Protein AF-A0A7C4SLW7-F1 (afdb_monomer_lite)

Radius of gyration: 20.6 Å; chains: 1; bounding box: 45×47×52 Å

Secondary structure (DSSP, 8-state):
--EEEEE---SSHHHHHTHHHH-TT-----EEEEES-SSTT---PPPTT------------TTTTS-SEE-SSEEEEEEEETTTEEEEEEEESS-EET-EEEEE-SSSTT-EEEEE-SEE------

Sequence (126 aa):
MERKKFWTWGTSEDGLFWKDLLSDRGIPYVELQSGRFLTQGIVGLANPLSFESWTEYWYPVRGLNGLTFANKDVAVNVEKDGKEKIKLAISPAVKYENAKLEVLDLKKRNKSIRRNCKSISRRYIS

pLDDT: mean 81.97, std 13.86, range [31.88, 96.12]

Foldseek 3Di:
DKAKDKDALDDDPRRLVCLVVPPPVSDTDMDIDIDDDHDPPDDDDADPPDDDDDDDADFPCVPQVDFPDDDNFKTKDWADDPDPDIDIDIATSAKDAFDKDWDADPVPRPDIDIDTDRIDHDDDDD

Structure (mmCIF, N/CA/C/O backbone):
data_AF-A0A7C4SLW7-F1
#
_entry.id   AF-A0A7C4SLW7-F1
#
loop_
_atom_site.group_PDB
_atom_site.id
_atom_site.type_symbol
_atom_site.label_atom_id
_atom_site.label_alt_id
_atom_site.label_comp_id
_atom_site.label_asym_id
_atom_site.label_entity_id
_atom_site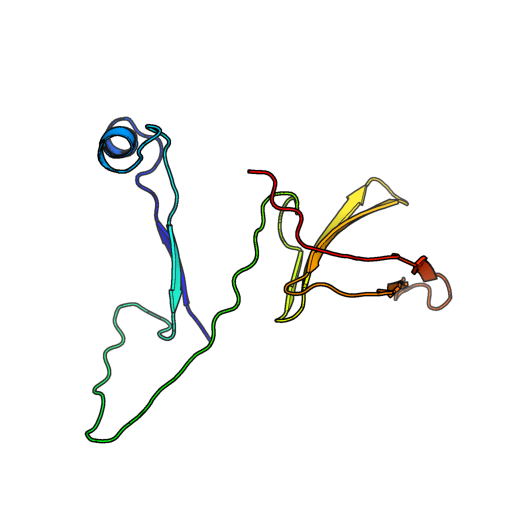.label_seq_id
_at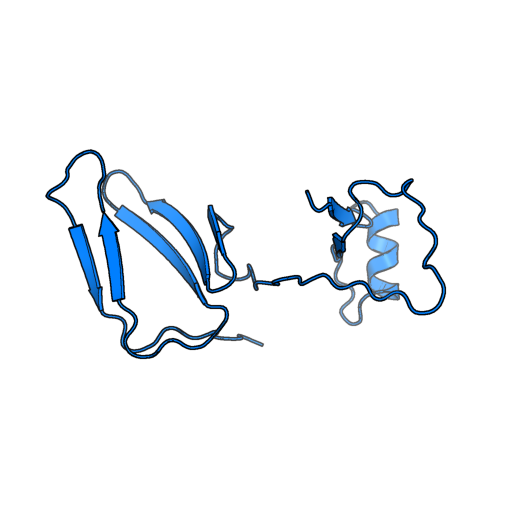om_site.pdbx_PDB_ins_code
_atom_site.Cartn_x
_atom_site.Cartn_y
_atom_site.Cartn_z
_atom_site.occupancy
_atom_site.B_iso_or_equiv
_atom_site.auth_seq_id
_atom_site.auth_comp_id
_atom_site.auth_asym_id
_atom_site.auth_atom_id
_atom_site.pdbx_PDB_model_num
ATOM 1 N N . MET A 1 1 ? 14.966 -7.759 3.621 1.00 49.59 1 MET A N 1
ATOM 2 C CA . MET A 1 1 ? 14.455 -6.395 3.873 1.00 49.59 1 MET A CA 1
ATOM 3 C C . MET A 1 1 ? 14.134 -5.809 2.509 1.00 49.59 1 MET A C 1
ATOM 5 O O . MET A 1 1 ? 15.045 -5.691 1.703 1.00 49.59 1 MET A O 1
ATOM 9 N N . GLU A 1 2 ? 12.857 -5.591 2.208 1.00 65.25 2 GLU A N 1
ATOM 10 C CA . GLU A 1 2 ? 12.374 -5.129 0.895 1.00 65.25 2 GLU A CA 1
ATOM 11 C C . GLU A 1 2 ? 12.369 -3.599 0.833 1.00 65.25 2 GLU A C 1
ATOM 13 O O . GLU A 1 2 ? 12.179 -2.934 1.859 1.00 65.25 2 GLU A O 1
ATOM 18 N N . ARG A 1 3 ? 12.574 -3.025 -0.358 1.00 79.44 3 ARG A N 1
ATOM 19 C CA . ARG A 1 3 ? 12.553 -1.569 -0.532 1.00 79.44 3 ARG A CA 1
ATOM 20 C C . ARG A 1 3 ? 11.149 -1.090 -0.839 1.00 79.44 3 ARG A C 1
ATOM 22 O O . ARG A 1 3 ? 10.438 -1.678 -1.645 1.00 79.44 3 ARG A O 1
ATOM 29 N N . LYS A 1 4 ? 10.810 0.059 -0.263 1.00 85.81 4 LYS A N 1
ATOM 30 C CA . LYS A 1 4 ? 9.625 0.841 -0.608 1.00 85.81 4 LYS A CA 1
ATOM 31 C C . LYS A 1 4 ? 10.080 2.187 -1.152 1.00 85.81 4 LYS A C 1
ATOM 33 O O . LYS A 1 4 ? 10.970 2.817 -0.582 1.00 85.81 4 LYS A O 1
ATOM 38 N N . LYS A 1 5 ? 9.488 2.614 -2.258 1.00 90.00 5 LYS A N 1
ATOM 39 C CA . LYS A 1 5 ? 9.715 3.914 -2.887 1.00 90.00 5 LYS A CA 1
ATOM 40 C C . LYS A 1 5 ? 8.358 4.497 -3.255 1.00 90.00 5 LYS A C 1
ATOM 42 O O . LYS A 1 5 ? 7.444 3.761 -3.609 1.00 90.00 5 LYS A O 1
ATOM 47 N N . PHE A 1 6 ? 8.240 5.813 -3.194 1.00 92.50 6 PHE A N 1
ATOM 48 C CA . PHE A 1 6 ? 7.159 6.505 -3.872 1.00 92.50 6 PHE A CA 1
ATOM 49 C C . PHE A 1 6 ? 7.731 7.573 -4.795 1.00 92.50 6 PHE A C 1
ATOM 51 O O . PHE A 1 6 ? 8.889 7.974 -4.648 1.00 92.50 6 PHE A O 1
ATOM 58 N N . TRP A 1 7 ? 6.933 8.005 -5.758 1.00 93.56 7 TRP A N 1
ATOM 59 C CA . TRP A 1 7 ? 7.289 9.087 -6.658 1.00 93.56 7 TRP A CA 1
ATOM 60 C C . TRP A 1 7 ? 6.048 9.888 -7.042 1.00 93.56 7 TRP A C 1
ATOM 62 O O . TRP A 1 7 ? 4.957 9.340 -7.177 1.00 93.56 7 TRP A O 1
ATOM 72 N N . THR A 1 8 ? 6.214 11.196 -7.189 1.00 94.69 8 THR A N 1
ATOM 73 C CA . THR A 1 8 ? 5.190 12.113 -7.687 1.00 94.69 8 THR A CA 1
ATOM 74 C C . THR A 1 8 ? 5.884 13.263 -8.404 1.00 94.69 8 THR A C 1
ATOM 76 O O . THR A 1 8 ? 7.003 13.630 -8.038 1.00 94.69 8 THR A O 1
ATOM 79 N N . TRP A 1 9 ? 5.204 13.854 -9.382 1.00 94.25 9 TRP A N 1
ATOM 80 C CA . TRP A 1 9 ? 5.622 15.107 -10.008 1.00 94.25 9 TRP A CA 1
ATOM 81 C C . TRP A 1 9 ? 5.506 16.320 -9.070 1.00 94.25 9 TRP A C 1
ATOM 83 O O . TRP A 1 9 ? 6.049 17.379 -9.365 1.00 94.25 9 TRP A O 1
ATOM 93 N N . GLY A 1 10 ? 4.834 16.171 -7.922 1.00 92.69 10 GLY A N 1
ATOM 94 C CA . GLY A 1 10 ? 4.608 17.255 -6.970 1.00 92.69 10 GLY A CA 1
ATOM 95 C C . GLY A 1 10 ? 3.407 18.126 -7.340 1.00 92.69 10 GLY A C 1
ATOM 96 O O . GLY A 1 10 ? 2.596 17.774 -8.193 1.00 92.69 10 GLY A O 1
ATOM 97 N N . THR A 1 11 ? 3.265 19.253 -6.644 1.00 94.44 11 THR A N 1
ATOM 98 C CA . THR A 1 11 ? 2.114 20.167 -6.774 1.00 94.44 11 THR A CA 1
ATOM 99 C C . THR A 1 11 ? 2.498 21.553 -7.297 1.00 94.44 11 THR A C 1
ATOM 101 O O . THR A 1 11 ? 1.703 22.482 -7.180 1.00 94.44 11 THR A O 1
ATOM 104 N N . SER A 1 12 ? 3.717 21.723 -7.816 1.00 94.50 12 SER A N 1
ATOM 105 C CA . SER A 1 12 ? 4.117 22.941 -8.530 1.00 94.50 12 SER A CA 1
ATOM 106 C C . SER A 1 12 ? 3.459 22.999 -9.908 1.00 94.50 12 SER A C 1
ATOM 108 O O . SER A 1 12 ? 2.931 21.998 -10.385 1.00 94.50 12 SER A O 1
ATOM 110 N N . GLU A 1 13 ? 3.524 24.153 -10.569 1.00 92.62 13 GLU A N 1
ATOM 111 C CA . GLU A 1 13 ? 3.029 24.315 -11.941 1.00 92.62 13 GLU A CA 1
ATOM 112 C C . GLU A 1 13 ? 3.673 23.301 -12.903 1.00 92.62 13 GLU A C 1
ATOM 114 O O . GLU A 1 13 ? 2.959 22.532 -13.545 1.00 92.62 13 GLU A O 1
ATOM 119 N N . ASP A 1 14 ? 5.006 23.185 -12.882 1.00 92.12 14 ASP A N 1
ATOM 120 C CA . ASP A 1 14 ? 5.750 22.188 -13.669 1.00 92.12 14 ASP A CA 1
ATOM 121 C C . ASP A 1 14 ? 5.356 20.742 -13.337 1.00 92.12 14 ASP A C 1
ATOM 123 O O . ASP A 1 14 ? 5.330 19.875 -14.208 1.00 92.12 14 ASP A O 1
ATOM 127 N N . GLY A 1 15 ? 5.049 20.458 -12.069 1.00 91.38 15 GLY A N 1
ATOM 128 C CA . GLY A 1 15 ? 4.602 19.134 -11.646 1.00 91.38 15 GLY A CA 1
ATOM 129 C C . GLY A 1 15 ? 3.188 18.818 -12.132 1.00 91.38 15 GLY A C 1
ATOM 130 O O . GLY A 1 15 ? 2.906 17.712 -12.597 1.00 91.38 15 GLY A O 1
ATOM 131 N N . LEU A 1 16 ? 2.295 19.807 -12.063 1.00 94.44 16 LEU A N 1
ATOM 132 C CA . LEU A 1 16 ? 0.905 19.689 -12.488 1.00 94.44 16 LEU A CA 1
ATOM 133 C C . LEU A 1 16 ? 0.758 19.651 -14.008 1.00 94.44 16 LEU A C 1
ATOM 135 O O . LEU A 1 16 ? -0.201 19.041 -14.470 1.00 94.44 16 LEU A O 1
ATOM 139 N N . PHE A 1 17 ? 1.703 20.202 -14.772 1.00 94.19 17 PHE A N 1
ATOM 140 C CA . PHE A 1 17 ? 1.744 20.092 -16.234 1.00 94.19 17 PHE A CA 1
ATOM 141 C C . PHE A 1 17 ? 1.582 18.639 -16.716 1.00 94.19 17 PHE A C 1
ATOM 143 O O . PHE A 1 17 ? 0.843 18.354 -17.657 1.00 94.19 17 PHE A O 1
ATOM 150 N N . TRP A 1 18 ? 2.205 17.686 -16.017 1.00 93.25 18 TRP A N 1
ATOM 151 C CA . TRP A 1 18 ? 2.186 16.272 -16.393 1.00 93.25 18 TRP A CA 1
ATOM 152 C C . TRP A 1 18 ? 0.839 15.578 -16.195 1.00 93.25 18 TRP A C 1
ATOM 154 O O . TRP A 1 18 ? 0.593 14.544 -16.818 1.00 93.25 18 TRP A O 1
ATOM 164 N N . LYS A 1 19 ? -0.048 16.108 -15.344 1.00 92.31 19 LYS A N 1
ATOM 165 C CA . LYS A 1 19 ? -1.314 15.433 -15.020 1.00 92.31 19 LYS A CA 1
ATOM 166 C C . LYS A 1 19 ? -2.219 15.308 -16.246 1.00 92.31 19 LYS A C 1
ATOM 168 O O . LYS A 1 19 ? -2.906 14.307 -16.375 1.00 92.31 19 LYS A O 1
ATOM 173 N N . ASP A 1 20 ? -2.199 16.290 -17.144 1.00 91.75 20 ASP A N 1
ATOM 174 C CA . ASP A 1 20 ? -3.076 16.310 -18.318 1.00 91.75 20 ASP A CA 1
ATOM 175 C C . ASP A 1 20 ? -2.548 15.404 -19.438 1.00 91.75 20 ASP A C 1
ATOM 177 O O . ASP A 1 20 ? -3.313 14.949 -20.281 1.00 91.75 20 ASP A O 1
ATOM 181 N N . LEU A 1 21 ? -1.249 15.088 -19.409 1.00 93.44 21 LEU A N 1
ATOM 182 C CA . LEU A 1 21 ? -0.611 14.154 -20.337 1.00 93.44 21 LEU A CA 1
ATOM 183 C C . LEU A 1 21 ? -0.669 12.698 -19.853 1.00 93.44 21 LEU A C 1
ATOM 185 O O . LEU A 1 21 ? -0.673 11.786 -20.674 1.00 93.44 21 LEU A O 1
ATOM 189 N N . LEU A 1 22 ? -0.669 12.470 -18.535 1.00 93.44 22 LEU A N 1
ATOM 190 C CA . LEU A 1 22 ? -0.490 11.140 -17.932 1.00 93.44 22 LEU A CA 1
ATOM 191 C C . LEU A 1 22 ? -1.731 10.604 -17.196 1.00 93.44 22 LEU A C 1
ATOM 193 O O . LEU A 1 22 ? -1.682 9.511 -16.634 1.00 93.44 22 LEU A O 1
ATOM 197 N N . SER A 1 23 ? -2.830 11.359 -17.154 1.00 91.00 23 SER A N 1
ATOM 198 C CA . SER A 1 23 ? -4.065 10.974 -16.463 1.00 91.00 23 SER A CA 1
ATOM 199 C C . SER A 1 23 ? -5.275 11.308 -17.323 1.00 91.00 23 SER A C 1
ATOM 201 O O . SER A 1 23 ? -5.529 12.477 -17.599 1.00 91.00 23 SER A O 1
ATOM 203 N N . ASP A 1 24 ? -6.096 10.307 -17.646 1.00 92.56 24 ASP A N 1
ATOM 204 C CA . ASP A 1 24 ? -7.331 10.489 -18.432 1.00 92.56 24 ASP A CA 1
ATOM 205 C C . ASP A 1 24 ? -8.304 11.502 -17.808 1.00 92.56 24 ASP A C 1
ATOM 207 O O . ASP A 1 24 ? -9.157 12.075 -18.481 1.00 92.56 24 ASP A O 1
ATOM 211 N N . ARG A 1 25 ? -8.207 11.705 -16.489 1.00 92.88 25 ARG A N 1
ATOM 212 C CA . ARG A 1 25 ? -9.056 12.636 -15.736 1.00 92.88 25 ARG A CA 1
ATOM 213 C C . ARG A 1 25 ? -8.376 13.973 -15.439 1.00 92.88 25 ARG A C 1
ATOM 215 O O . ARG A 1 25 ? -8.973 14.794 -14.748 1.00 92.88 25 ARG A O 1
ATOM 222 N N . GLY A 1 26 ? -7.134 14.178 -15.884 1.00 92.25 26 GLY A N 1
ATOM 223 C CA . GLY A 1 26 ? -6.349 15.374 -15.566 1.00 92.25 26 GLY A CA 1
ATOM 224 C C . GLY A 1 26 ? -6.102 15.547 -14.062 1.00 92.25 26 GLY A C 1
ATOM 225 O O . GLY A 1 26 ? -6.035 16.674 -13.564 1.00 92.25 26 GLY A O 1
ATOM 226 N N . ILE A 1 27 ? -6.024 14.436 -13.317 1.00 91.31 27 ILE A N 1
ATOM 227 C CA . ILE A 1 27 ? -5.822 14.423 -11.859 1.00 91.31 27 ILE A CA 1
ATOM 228 C C . ILE A 1 27 ? -4.383 13.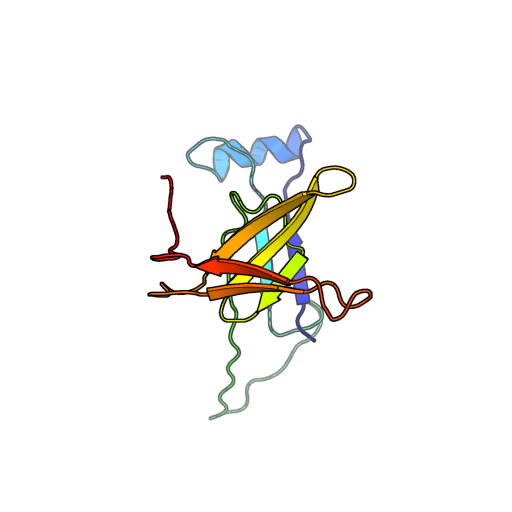979 -11.557 1.00 91.31 27 ILE A C 1
ATOM 230 O O . ILE A 1 27 ? -3.964 12.950 -12.098 1.00 91.31 27 ILE A O 1
ATOM 234 N N . PRO A 1 28 ? -3.642 14.689 -10.680 1.00 92.12 28 PRO A N 1
ATO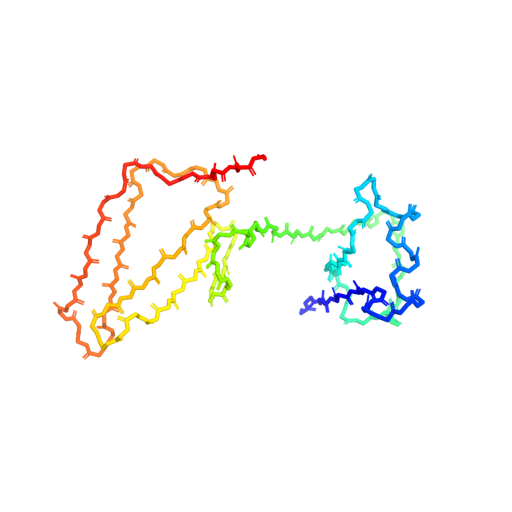M 235 C CA . PRO A 1 28 ? -2.311 14.276 -10.245 1.00 92.12 28 PRO A CA 1
ATOM 236 C C . PRO A 1 28 ? -2.329 12.912 -9.556 1.00 92.12 28 PRO A C 1
ATOM 238 O O . PRO A 1 28 ? -3.316 12.525 -8.927 1.00 92.12 28 PRO A O 1
ATOM 241 N N . TYR A 1 29 ? -1.209 12.200 -9.620 1.00 91.69 29 TYR A N 1
ATOM 242 C CA . TYR A 1 29 ? -1.081 10.883 -9.013 1.00 91.69 29 TYR A CA 1
ATOM 243 C C . TYR A 1 29 ? 0.261 10.708 -8.293 1.00 91.69 29 TYR A C 1
ATOM 245 O O . TYR A 1 29 ? 1.180 11.528 -8.389 1.00 91.69 29 TYR A O 1
ATOM 253 N N . VAL A 1 30 ? 0.338 9.628 -7.520 1.00 92.12 30 VAL A N 1
ATOM 254 C CA . VAL A 1 30 ? 1.558 9.151 -6.874 1.00 92.12 30 VAL A CA 1
ATOM 255 C C . VAL A 1 30 ? 1.763 7.698 -7.271 1.00 92.12 30 VAL A C 1
ATOM 257 O O . VAL A 1 30 ? 0.818 6.909 -7.298 1.00 92.12 30 VAL A O 1
ATOM 260 N N . GLU A 1 31 ? 3.003 7.341 -7.560 1.00 92.31 31 GLU A N 1
ATOM 261 C CA . GLU A 1 31 ? 3.413 5.966 -7.796 1.00 92.31 31 GLU A CA 1
ATOM 262 C C . GLU A 1 31 ? 3.963 5.390 -6.504 1.00 92.31 31 GLU A C 1
ATOM 264 O O . GLU A 1 31 ? 4.886 5.950 -5.913 1.00 92.31 31 GLU A O 1
ATOM 269 N N . LEU A 1 32 ? 3.414 4.260 -6.068 1.00 90.31 32 LEU A N 1
ATOM 270 C CA . LEU A 1 32 ? 3.968 3.466 -4.979 1.00 90.31 32 LEU A CA 1
ATOM 271 C C . LEU A 1 32 ? 4.669 2.256 -5.588 1.00 90.31 32 LEU A C 1
ATOM 273 O O . LEU A 1 32 ? 4.074 1.512 -6.360 1.00 90.31 32 LEU A O 1
ATOM 277 N N . GLN A 1 33 ? 5.935 2.068 -5.241 1.00 90.56 33 GLN A N 1
ATOM 278 C CA . GLN A 1 33 ? 6.793 1.023 -5.780 1.00 90.56 33 GLN A CA 1
ATOM 279 C C . GLN A 1 33 ? 7.367 0.194 -4.632 1.00 90.56 33 GLN A C 1
ATOM 281 O O . GLN A 1 33 ? 7.858 0.724 -3.630 1.00 90.56 33 GLN A O 1
ATOM 286 N N . SER A 1 34 ? 7.324 -1.119 -4.807 1.00 89.56 34 SER A N 1
ATOM 287 C CA . SER A 1 34 ? 7.982 -2.105 -3.960 1.00 89.56 34 SER A CA 1
ATOM 288 C C . SER A 1 34 ? 8.886 -2.963 -4.837 1.00 89.56 34 SER A C 1
ATOM 290 O O . SER A 1 34 ? 8.740 -2.990 -6.061 1.00 89.56 34 SER A O 1
ATOM 292 N N . GLY A 1 35 ? 9.881 -3.598 -4.231 1.00 88.44 35 GLY A N 1
ATOM 293 C CA 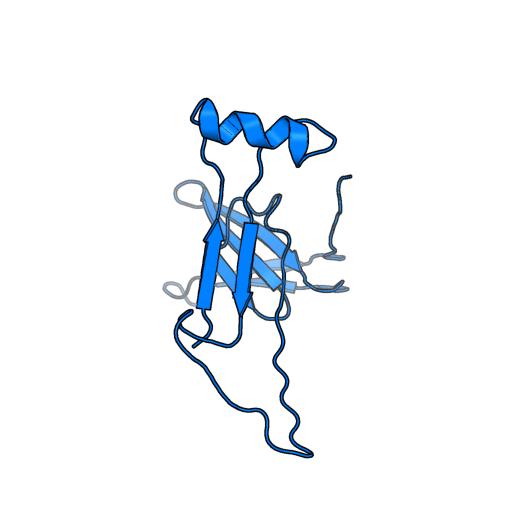. GLY A 1 35 ? 10.705 -4.534 -4.965 1.00 88.44 35 GLY A CA 1
ATOM 294 C C . GLY A 1 35 ? 11.713 -5.272 -4.110 1.00 88.44 35 GLY A C 1
ATOM 295 O O . GLY A 1 35 ? 12.012 -4.920 -2.965 1.00 88.44 35 GLY A O 1
ATOM 296 N N . ARG A 1 36 ? 12.274 -6.296 -4.748 1.00 85.31 36 ARG A N 1
ATOM 297 C CA . ARG A 1 36 ? 13.264 -7.207 -4.184 1.00 85.31 36 ARG A CA 1
ATOM 298 C C . ARG A 1 36 ? 14.499 -6.491 -3.628 1.00 85.31 36 ARG A C 1
ATOM 300 O O . ARG A 1 36 ? 14.976 -6.837 -2.549 1.00 85.31 36 ARG A O 1
ATOM 307 N N . PHE A 1 37 ? 15.056 -5.539 -4.376 1.00 85.12 37 PHE A N 1
ATOM 308 C CA . PHE A 1 37 ? 16.343 -4.929 -4.040 1.00 85.12 37 PHE A CA 1
ATOM 309 C C . PHE A 1 37 ? 16.199 -3.769 -3.064 1.00 85.12 37 PHE A C 1
ATOM 311 O O . PHE A 1 37 ? 15.384 -2.872 -3.272 1.00 85.12 37 PHE A O 1
ATOM 318 N N . LEU A 1 38 ? 17.059 -3.748 -2.040 1.00 81.62 38 LEU A N 1
ATOM 319 C CA . LEU A 1 38 ? 17.076 -2.710 -1.007 1.00 81.62 38 LEU A CA 1
ATOM 320 C C . LEU A 1 38 ? 17.376 -1.308 -1.566 1.00 81.62 38 LEU A C 1
ATOM 322 O O . LEU A 1 38 ? 16.852 -0.314 -1.065 1.00 81.62 38 LEU A O 1
ATOM 326 N N . THR A 1 39 ? 18.206 -1.212 -2.607 1.00 81.19 39 THR A N 1
ATOM 327 C CA . THR A 1 39 ? 18.592 0.053 -3.249 1.00 81.19 39 THR A CA 1
ATOM 328 C C . THR A 1 39 ? 18.596 -0.095 -4.773 1.00 81.19 39 THR A C 1
ATOM 330 O O . THR A 1 39 ? 18.565 -1.206 -5.296 1.00 81.19 39 THR A O 1
ATOM 333 N N . GLN A 1 40 ? 18.624 1.029 -5.498 1.00 80.19 40 GLN A N 1
ATOM 334 C CA . GLN A 1 40 ? 18.627 1.034 -6.975 1.00 80.19 40 GLN A CA 1
ATOM 335 C C . GLN A 1 40 ? 19.986 0.694 -7.583 1.00 80.19 40 GLN A C 1
ATOM 337 O O . GLN A 1 40 ? 20.057 0.453 -8.779 1.00 80.19 40 GLN A O 1
ATOM 342 N N . GLY A 1 41 ? 21.051 0.709 -6.779 1.00 84.88 41 GLY A N 1
ATOM 343 C CA . GLY A 1 41 ? 22.405 0.416 -7.246 1.00 84.88 41 GLY A CA 1
ATOM 344 C C . GLY A 1 41 ? 22.766 -1.067 -7.192 1.00 84.88 41 GLY A C 1
ATOM 345 O O . GLY A 1 41 ? 23.865 -1.429 -7.594 1.00 84.88 41 GLY A O 1
ATOM 346 N N . ILE A 1 42 ? 21.882 -1.925 -6.670 1.00 84.75 42 ILE A N 1
ATOM 347 C CA . ILE A 1 42 ? 22.145 -3.363 -6.614 1.00 84.75 42 ILE A CA 1
ATOM 348 C C . ILE A 1 42 ? 21.887 -3.953 -7.996 1.00 84.75 42 ILE A C 1
ATOM 350 O O . ILE A 1 42 ? 20.764 -3.928 -8.495 1.00 84.75 42 ILE A O 1
ATOM 354 N N . VAL A 1 43 ? 22.939 -4.519 -8.578 1.00 82.94 43 VAL A N 1
ATOM 355 C CA . VAL A 1 43 ? 22.893 -5.273 -9.829 1.00 82.94 43 VAL A CA 1
ATOM 356 C C . VAL A 1 43 ? 23.276 -6.716 -9.518 1.00 82.94 43 VAL A C 1
ATOM 358 O O . VAL A 1 43 ? 24.209 -6.965 -8.757 1.00 82.94 43 VAL A O 1
ATOM 361 N N . GLY A 1 44 ? 22.545 -7.667 -10.091 1.00 81.00 44 GLY A N 1
ATOM 362 C CA . GLY A 1 44 ? 22.837 -9.094 -10.000 1.00 81.00 44 GLY A CA 1
ATOM 363 C C . GLY A 1 44 ? 22.680 -9.753 -11.364 1.00 81.00 44 GLY A C 1
ATOM 364 O O . GLY A 1 44 ? 21.858 -9.319 -12.170 1.00 81.00 44 GLY A O 1
ATOM 365 N N . LEU A 1 45 ? 23.475 -10.788 -11.624 1.00 86.06 45 LEU A N 1
ATOM 366 C CA . LEU A 1 45 ? 23.349 -11.612 -12.823 1.00 86.06 45 LEU A CA 1
ATOM 367 C C . LEU A 1 45 ? 22.419 -12.793 -12.530 1.00 86.06 45 LEU A C 1
ATOM 369 O O . LEU A 1 45 ? 22.556 -13.449 -11.497 1.00 86.06 45 LEU A O 1
ATOM 373 N N . ALA A 1 46 ? 21.495 -13.078 -13.444 1.00 89.12 46 ALA A N 1
ATOM 374 C CA . ALA A 1 46 ? 20.736 -14.323 -13.427 1.00 89.12 46 ALA A CA 1
ATOM 375 C C . ALA A 1 46 ? 21.565 -15.408 -14.127 1.00 89.12 46 ALA A C 1
ATOM 377 O O . ALA A 1 46 ? 21.889 -15.282 -15.308 1.00 89.12 46 ALA A O 1
ATOM 378 N N . ASN A 1 47 ? 21.931 -16.464 -13.401 1.00 94.00 47 ASN A N 1
ATOM 379 C CA . ASN A 1 47 ? 22.683 -17.576 -13.980 1.00 94.00 47 ASN A CA 1
ATOM 380 C C . ASN A 1 47 ? 21.799 -18.393 -14.943 1.00 94.00 47 ASN A C 1
ATOM 382 O O . ASN A 1 47 ? 20.576 -18.446 -14.752 1.00 94.00 47 ASN A O 1
ATOM 386 N N . PRO A 1 48 ? 22.385 -19.082 -15.940 1.00 96.12 48 PRO A N 1
ATOM 387 C CA . PRO A 1 48 ? 21.645 -20.029 -16.765 1.00 96.12 48 PRO A CA 1
ATOM 388 C C . PRO A 1 48 ? 20.894 -21.045 -15.900 1.00 96.12 48 PRO A C 1
ATOM 390 O O . PRO A 1 48 ? 21.441 -21.552 -14.923 1.00 96.12 48 PRO A O 1
ATOM 393 N N . LEU A 1 49 ? 19.641 -21.331 -16.264 1.00 95.38 49 LEU A N 1
ATOM 394 C CA . LEU A 1 49 ? 18.756 -22.258 -15.544 1.00 95.38 49 LEU A CA 1
ATOM 395 C C . LEU A 1 49 ? 18.487 -21.883 -14.070 1.00 95.38 49 LEU A C 1
ATOM 397 O O . LEU A 1 49 ? 18.070 -22.735 -13.288 1.00 95.38 49 LEU A O 1
ATOM 401 N N . SER A 1 50 ? 18.695 -20.620 -13.681 1.00 94.06 50 SER A N 1
ATOM 402 C CA . SER A 1 50 ? 18.288 -20.125 -12.362 1.00 94.06 50 SER A CA 1
ATOM 403 C C . SER A 1 50 ? 16.858 -19.583 -12.369 1.00 94.06 50 SER A C 1
ATOM 405 O O . SER A 1 50 ? 16.378 -19.054 -13.372 1.00 94.06 50 SER A O 1
ATOM 407 N N . PHE A 1 51 ? 16.180 -19.715 -11.229 1.00 91.56 51 PHE A N 1
ATOM 408 C CA . PHE A 1 51 ? 14.852 -19.162 -10.994 1.00 91.56 51 PHE A CA 1
ATOM 409 C C . PHE A 1 51 ? 14.839 -18.391 -9.681 1.00 91.56 51 PHE A C 1
ATOM 411 O O . PHE A 1 51 ? 15.421 -18.819 -8.683 1.00 91.56 51 PHE A O 1
ATOM 418 N N . GLU A 1 52 ? 14.131 -17.270 -9.682 1.00 88.44 52 GLU A N 1
ATOM 419 C CA . GLU A 1 52 ? 13.929 -16.452 -8.504 1.00 88.44 52 GLU A CA 1
ATOM 420 C C . GLU A 1 52 ? 12.503 -15.913 -8.467 1.00 88.44 52 GLU A C 1
ATOM 422 O O . GLU A 1 52 ? 11.962 -15.469 -9.477 1.00 88.44 52 GLU A O 1
ATOM 427 N N . SER A 1 53 ? 11.907 -15.925 -7.277 1.00 90.75 53 SER A N 1
ATOM 428 C CA . SER A 1 53 ? 10.554 -15.434 -7.044 1.00 90.75 53 SER A CA 1
ATOM 429 C C . SER A 1 53 ? 10.474 -14.637 -5.754 1.00 90.75 53 SER A C 1
ATOM 431 O O . SER A 1 53 ? 11.112 -14.979 -4.758 1.00 90.75 53 SER A O 1
ATOM 433 N N . TRP A 1 54 ? 9.620 -13.623 -5.751 1.00 89.38 54 TRP A N 1
ATOM 434 C CA . TRP A 1 54 ? 9.165 -12.930 -4.552 1.00 89.38 54 TRP A CA 1
ATOM 435 C C . TRP A 1 54 ? 7.651 -12.732 -4.640 1.00 89.38 54 TRP A C 1
ATOM 437 O O . TRP A 1 54 ? 7.041 -12.932 -5.692 1.00 89.38 54 TRP A O 1
ATOM 447 N N . THR A 1 55 ? 7.026 -12.382 -3.523 1.00 88.12 55 THR A N 1
ATOM 448 C CA . THR A 1 55 ? 5.576 -12.200 -3.448 1.00 88.12 55 THR A CA 1
ATOM 449 C C . THR A 1 55 ? 5.272 -10.892 -2.751 1.00 88.12 55 THR A C 1
ATOM 451 O O . THR A 1 55 ? 5.777 -10.637 -1.662 1.00 88.12 55 THR A O 1
ATOM 454 N N . GLU A 1 56 ? 4.408 -10.090 -3.361 1.00 87.50 56 GLU A N 1
ATOM 455 C CA . GLU A 1 56 ? 3.950 -8.826 -2.800 1.00 87.50 56 GLU A CA 1
ATOM 456 C C . GLU A 1 56 ? 2.457 -8.889 -2.500 1.00 87.50 56 GLU A C 1
ATOM 458 O O . GLU A 1 56 ? 1.667 -9.423 -3.281 1.00 87.50 56 GLU A O 1
ATOM 463 N N . TYR A 1 57 ? 2.065 -8.304 -1.371 1.00 84.94 57 TYR A N 1
ATOM 464 C CA . TYR A 1 57 ? 0.671 -8.229 -0.955 1.00 84.94 57 TYR A CA 1
ATOM 465 C C . TYR A 1 57 ? 0.209 -6.772 -0.956 1.00 84.94 57 TYR A C 1
ATOM 467 O O . TYR A 1 57 ? 0.654 -5.969 -0.134 1.00 84.94 57 TYR A O 1
ATOM 475 N N . TRP A 1 58 ? -0.710 -6.442 -1.865 1.00 84.81 58 TRP A N 1
ATOM 476 C CA . TRP A 1 58 ? -1.234 -5.089 -2.044 1.00 84.81 58 TRP A CA 1
ATOM 477 C C . TRP A 1 58 ? -2.641 -4.937 -1.446 1.00 84.81 58 TRP A C 1
ATOM 479 O O . TRP A 1 58 ? -3.583 -5.659 -1.796 1.00 84.81 58 TRP A O 1
ATOM 489 N N . TYR A 1 59 ? -2.793 -3.952 -0.556 1.00 82.88 59 TYR A N 1
ATOM 490 C CA . TYR A 1 59 ? -4.043 -3.652 0.147 1.00 82.88 59 TYR A CA 1
ATOM 491 C C . TYR A 1 59 ? -4.604 -2.297 -0.283 1.00 82.88 59 TYR A C 1
ATOM 493 O O . TYR A 1 59 ? -3.861 -1.313 -0.286 1.00 82.88 59 TYR A O 1
ATOM 501 N N . PRO A 1 60 ? -5.911 -2.188 -0.587 1.00 77.12 60 PRO A N 1
ATOM 502 C CA . PRO A 1 60 ? -6.543 -0.895 -0.746 1.00 77.12 60 PRO A CA 1
ATOM 503 C C . PRO A 1 60 ? -6.538 -0.196 0.612 1.00 77.12 60 PRO A C 1
ATOM 505 O O . PRO A 1 60 ? -7.120 -0.675 1.581 1.00 77.12 60 PRO A O 1
ATOM 508 N N . VAL A 1 61 ? -5.884 0.958 0.677 1.00 75.94 61 VAL A N 1
ATOM 509 C CA . VAL A 1 61 ? -5.887 1.801 1.883 1.00 75.94 61 VAL A CA 1
ATOM 510 C C . VAL A 1 61 ? -7.087 2.747 1.931 1.00 75.94 61 VAL A C 1
ATOM 512 O O . VAL A 1 61 ? -7.366 3.363 2.961 1.00 75.94 61 VAL A O 1
ATOM 515 N N . ARG A 1 62 ? -7.833 2.866 0.824 1.00 80.44 62 ARG A N 1
ATOM 516 C CA . ARG A 1 62 ? -9.015 3.727 0.742 1.00 80.44 62 ARG A CA 1
ATOM 517 C C . ARG A 1 62 ? -10.070 3.259 1.746 1.00 80.44 62 ARG A C 1
ATOM 519 O O . ARG A 1 62 ? -10.475 2.104 1.735 1.00 80.44 62 ARG A O 1
ATOM 526 N N . GLY A 1 63 ? -10.514 4.173 2.606 1.00 80.25 63 GLY A N 1
ATOM 527 C CA . GLY A 1 63 ? -11.494 3.884 3.656 1.00 80.25 63 GLY A CA 1
ATOM 528 C C . GLY A 1 63 ? -10.914 3.282 4.942 1.00 80.25 63 GLY A C 1
ATOM 529 O O . GLY A 1 63 ? -11.647 3.193 5.922 1.00 80.25 63 GLY A O 1
ATOM 530 N N . LEU A 1 64 ? -9.618 2.934 4.983 1.00 84.69 64 LEU A N 1
ATOM 531 C CA . LEU A 1 64 ? -8.953 2.514 6.224 1.00 84.69 64 LEU A CA 1
ATOM 532 C C . LEU A 1 64 ? -8.521 3.687 7.109 1.00 84.69 64 LEU A C 1
ATOM 534 O O . LEU A 1 64 ? -8.254 3.475 8.281 1.00 84.69 64 LEU A O 1
ATOM 538 N N . ASN A 1 65 ? -8.466 4.910 6.571 1.00 86.81 65 ASN A N 1
ATOM 539 C CA . ASN A 1 65 ? -7.940 6.089 7.272 1.00 86.81 65 ASN A CA 1
ATOM 540 C C . ASN A 1 65 ? -6.466 5.944 7.712 1.00 86.81 65 ASN A C 1
ATOM 542 O O . ASN A 1 65 ? -6.037 6.493 8.715 1.00 86.81 65 ASN A O 1
ATOM 546 N N . GLY A 1 66 ? -5.674 5.191 6.947 1.00 85.44 66 GLY A N 1
ATOM 547 C CA . GLY A 1 66 ? -4.282 4.876 7.265 1.00 85.44 66 GLY A CA 1
ATOM 548 C C . GLY A 1 66 ? -4.090 3.388 7.534 1.00 85.44 66 GLY A C 1
ATOM 549 O O . GLY A 1 66 ? -4.963 2.577 7.238 1.00 85.44 66 GLY A O 1
ATOM 550 N N . LEU A 1 67 ? -2.932 3.020 8.079 1.00 87.81 67 LEU A N 1
ATOM 551 C CA . LEU A 1 67 ? -2.583 1.626 8.337 1.00 87.81 67 LEU A CA 1
ATOM 552 C C . LEU A 1 67 ? -1.799 1.517 9.643 1.00 87.81 67 LEU A C 1
ATOM 554 O O . LEU A 1 67 ? -0.712 2.074 9.756 1.00 87.81 67 LEU A O 1
ATOM 558 N N . THR A 1 68 ? -2.337 0.786 10.619 1.00 90.88 68 THR A N 1
ATOM 559 C CA . THR A 1 68 ? -1.619 0.487 11.868 1.00 90.88 68 THR A CA 1
ATOM 560 C C . THR A 1 68 ? -0.937 -0.870 11.813 1.00 90.88 68 THR A C 1
ATOM 562 O O . THR A 1 68 ? 0.115 -1.055 12.415 1.00 90.88 68 THR A O 1
ATOM 565 N N . PHE A 1 69 ? -1.533 -1.830 11.102 1.00 89.88 69 PHE A N 1
ATOM 566 C CA . PHE A 1 69 ? -0.976 -3.166 10.934 1.00 89.88 69 PHE A CA 1
ATOM 567 C C . PHE A 1 69 ? -1.489 -3.806 9.642 1.00 89.88 69 PHE A C 1
ATOM 569 O O . PHE A 1 69 ? -2.643 -3.615 9.263 1.00 89.88 69 PHE A O 1
ATOM 576 N N . ALA A 1 70 ? -0.645 -4.599 8.987 1.00 88.88 70 ALA A N 1
ATOM 577 C CA . ALA A 1 70 ? -1.052 -5.472 7.896 1.00 88.88 70 ALA A CA 1
ATOM 578 C C . ALA A 1 70 ? -0.244 -6.767 7.918 1.00 88.88 70 ALA A C 1
ATOM 580 O O . ALA A 1 70 ? 0.949 -6.765 8.222 1.00 88.88 70 ALA A O 1
ATOM 581 N N . ASN A 1 71 ? -0.893 -7.857 7.538 1.00 88.81 71 ASN A N 1
ATOM 582 C CA . ASN A 1 71 ? -0.261 -9.119 7.173 1.00 88.81 71 ASN A CA 1
ATOM 583 C C . ASN A 1 71 ? -0.874 -9.612 5.855 1.00 88.81 71 ASN A C 1
ATOM 585 O O . ASN A 1 71 ? -1.695 -8.905 5.289 1.00 88.81 71 ASN A O 1
ATOM 589 N N . LYS A 1 72 ? -0.512 -10.817 5.390 1.00 88.25 72 LYS A N 1
ATOM 590 C CA . LYS A 1 72 ? -1.017 -11.431 4.142 1.00 88.25 72 LYS A CA 1
ATOM 591 C C . LYS A 1 72 ? -2.549 -11.613 4.066 1.00 88.25 72 LYS A C 1
ATOM 593 O O . LYS A 1 72 ? -3.086 -11.857 2.992 1.00 88.25 72 LYS A O 1
ATOM 598 N N . ASP A 1 73 ? -3.229 -11.549 5.206 1.00 87.62 73 ASP A N 1
ATOM 599 C CA . ASP A 1 73 ? -4.636 -11.911 5.361 1.00 87.62 73 ASP A CA 1
ATOM 600 C C . ASP A 1 73 ? -5.522 -10.664 5.544 1.00 87.62 73 ASP A C 1
ATOM 602 O O . ASP A 1 73 ? -6.666 -10.623 5.082 1.00 87.62 73 ASP A O 1
ATOM 606 N N . VAL A 1 74 ? -5.009 -9.619 6.205 1.00 87.44 74 VAL A N 1
ATOM 607 C CA . VAL A 1 74 ? -5.783 -8.428 6.568 1.00 87.44 74 VAL A CA 1
ATOM 608 C C . VAL A 1 74 ? -4.912 -7.182 6.748 1.00 87.44 74 VAL A C 1
ATOM 610 O O . VAL A 1 74 ? -3.822 -7.232 7.316 1.00 87.44 74 VAL A O 1
ATOM 613 N N . ALA A 1 75 ? -5.449 -6.038 6.324 1.00 90.62 75 ALA A N 1
ATOM 614 C CA . ALA A 1 75 ? -4.970 -4.707 6.677 1.00 90.62 75 ALA A CA 1
ATOM 615 C C . ALA A 1 75 ? -5.938 -4.056 7.673 1.00 90.62 75 ALA A C 1
ATOM 617 O O . ALA A 1 75 ? -7.156 -4.090 7.474 1.00 90.62 75 ALA A O 1
ATOM 618 N N . VAL A 1 76 ? -5.407 -3.462 8.740 1.00 90.50 76 VAL A N 1
ATOM 619 C CA . VAL A 1 76 ? -6.198 -2.809 9.786 1.00 90.50 76 VAL A CA 1
ATOM 620 C C . VAL A 1 76 ? -5.653 -1.432 10.137 1.00 90.50 76 VAL A C 1
ATOM 622 O O . VAL A 1 76 ? -4.444 -1.182 10.128 1.00 90.50 76 VAL A O 1
ATOM 625 N N . ASN A 1 77 ? -6.573 -0.553 10.505 1.00 91.88 77 ASN A N 1
ATOM 626 C CA . ASN A 1 77 ? -6.292 0.703 11.176 1.00 91.88 77 ASN A CA 1
ATOM 627 C C . ASN A 1 77 ? -7.058 0.721 12.501 1.00 91.88 77 ASN A C 1
ATOM 629 O O . ASN A 1 77 ? -8.258 0.431 12.540 1.00 91.88 77 ASN A O 1
ATOM 633 N N . VAL A 1 78 ? -6.337 1.026 13.577 1.00 89.94 78 VAL A N 1
ATOM 634 C CA . VAL A 1 78 ? -6.876 1.195 14.923 1.00 89.94 78 VAL A CA 1
ATOM 635 C C . VAL A 1 78 ? -6.597 2.617 15.378 1.00 89.94 78 VAL A C 1
ATOM 637 O O . VAL A 1 78 ? -5.448 2.996 15.596 1.00 89.94 78 VAL A O 1
ATOM 640 N N . GLU A 1 79 ? -7.651 3.382 15.602 1.00 89.38 79 GLU A N 1
ATOM 641 C CA . GLU A 1 79 ? -7.561 4.747 16.106 1.00 89.38 79 GLU A CA 1
ATOM 642 C C . GLU A 1 79 ? -8.282 4.860 17.444 1.00 89.38 79 GLU A C 1
ATOM 644 O O . GLU A 1 79 ? -9.302 4.211 17.685 1.00 89.38 79 GLU A O 1
ATOM 649 N N . LYS A 1 80 ? -7.754 5.694 18.341 1.00 87.75 80 LYS A N 1
ATOM 650 C CA . LYS A 1 80 ? -8.482 6.071 19.555 1.00 87.75 80 LYS A CA 1
ATOM 651 C C . LYS A 1 80 ? -9.501 7.143 19.198 1.00 87.75 80 LYS A C 1
ATOM 653 O O . LYS A 1 80 ? -9.149 8.135 18.571 1.00 87.75 80 LYS A O 1
ATOM 658 N N . ASP A 1 81 ? -10.729 6.958 19.656 1.00 86.38 81 ASP A N 1
ATOM 659 C CA . ASP A 1 81 ? -11.812 7.930 19.534 1.00 86.38 81 ASP A CA 1
ATOM 660 C C . ASP A 1 81 ? -12.195 8.402 20.949 1.00 86.38 81 ASP A C 1
ATOM 662 O O . ASP A 1 81 ? -13.054 7.845 21.634 1.00 86.38 81 ASP A O 1
ATOM 666 N N . GLY A 1 82 ? -11.436 9.370 21.464 1.00 84.94 82 GLY A N 1
ATOM 667 C CA . GLY A 1 82 ? -11.525 9.803 22.860 1.00 84.94 82 GLY A CA 1
ATOM 668 C C . GLY A 1 82 ? -10.888 8.823 23.860 1.00 84.94 82 GLY A C 1
ATOM 669 O O . GLY A 1 82 ? -9.966 8.076 23.535 1.00 84.94 82 GLY A O 1
ATOM 670 N N . LYS A 1 83 ? -11.338 8.867 25.125 1.00 77.94 83 LYS A N 1
ATOM 671 C CA . LYS A 1 83 ? -10.721 8.107 26.235 1.00 77.94 83 LYS A CA 1
ATOM 672 C C . LYS A 1 83 ? -11.123 6.629 26.288 1.00 77.94 83 LYS A C 1
ATOM 674 O O . LYS A 1 83 ? -10.343 5.821 26.782 1.00 77.94 83 LYS A O 1
ATOM 679 N N . GLU A 1 84 ? -12.316 6.283 25.802 1.00 81.62 84 GLU A N 1
ATOM 680 C CA . GLU A 1 84 ? -12.906 4.949 26.008 1.00 81.62 84 GLU A CA 1
ATOM 681 C C . GLU A 1 84 ? -13.352 4.239 24.727 1.00 81.62 84 GLU A C 1
ATOM 683 O O . GLU A 1 84 ? -13.730 3.069 24.784 1.00 81.62 84 GLU A O 1
ATOM 688 N N . LYS A 1 85 ? -13.311 4.906 23.568 1.00 81.75 85 LYS A N 1
ATOM 689 C CA . LYS A 1 85 ? -13.689 4.287 22.295 1.00 81.75 85 LYS A CA 1
ATOM 690 C C . LYS A 1 85 ? -12.468 4.092 21.413 1.00 81.75 85 LYS A C 1
ATOM 692 O O . LYS A 1 85 ? -11.489 4.837 21.469 1.00 81.75 85 LYS A O 1
ATOM 697 N N . ILE A 1 86 ? -12.560 3.068 20.579 1.00 86.19 86 ILE A N 1
ATOM 698 C CA . ILE A 1 86 ? -11.633 2.828 19.484 1.00 86.19 86 ILE A CA 1
ATOM 699 C C . ILE A 1 86 ? -12.431 2.733 18.191 1.00 86.19 86 ILE A C 1
ATOM 701 O O . ILE A 1 86 ? -13.512 2.135 18.153 1.00 86.19 86 ILE A O 1
ATOM 705 N N . LYS A 1 87 ? -11.887 3.316 17.133 1.00 87.75 87 LYS A N 1
ATOM 706 C CA . LYS A 1 87 ? -12.356 3.138 15.770 1.00 87.75 87 LYS A CA 1
ATOM 707 C C . LYS A 1 87 ? -11.474 2.087 15.115 1.00 87.75 87 LYS A C 1
ATOM 709 O O . LYS A 1 87 ? -10.251 2.156 15.191 1.00 87.75 87 LYS A O 1
ATOM 714 N N . LEU A 1 88 ? -12.113 1.093 14.510 1.00 87.75 88 LEU A N 1
ATOM 715 C CA . LEU A 1 88 ? -11.432 0.007 13.825 1.00 87.75 88 LEU A CA 1
ATOM 716 C C . LEU A 1 88 ? -11.909 -0.044 12.380 1.00 87.75 88 LEU A C 1
ATOM 718 O O . LEU A 1 88 ? -13.100 -0.235 12.129 1.00 87.75 88 LEU A O 1
ATOM 722 N N . ALA A 1 89 ? -10.971 0.089 11.450 1.00 88.81 89 ALA A N 1
ATOM 723 C CA . ALA A 1 89 ? -11.195 -0.173 10.038 1.00 88.81 89 ALA A CA 1
ATOM 724 C C . ALA A 1 89 ? -10.431 -1.438 9.633 1.00 88.81 89 ALA A C 1
ATOM 726 O O . ALA A 1 89 ? -9.271 -1.620 10.004 1.00 88.81 89 ALA A O 1
ATOM 727 N N . ILE A 1 90 ? -11.098 -2.327 8.896 1.00 87.69 90 ILE A N 1
ATOM 728 C CA . ILE A 1 90 ? -10.570 -3.633 8.490 1.00 87.69 90 ILE A CA 1
ATOM 729 C C . ILE A 1 90 ? -10.773 -3.787 6.984 1.00 87.69 90 ILE A C 1
ATOM 731 O O . ILE A 1 90 ? -11.891 -3.641 6.494 1.00 87.69 90 ILE A O 1
ATOM 735 N N . SER A 1 91 ? -9.709 -4.137 6.268 1.00 89.12 91 SER A N 1
ATOM 736 C CA . SER A 1 91 ? -9.741 -4.512 4.856 1.00 89.12 91 SER A CA 1
ATOM 737 C C . SER A 1 91 ? -9.128 -5.902 4.707 1.00 89.12 91 SER A C 1
ATOM 739 O O . SER A 1 91 ? -7.898 -6.025 4.694 1.00 89.12 91 SER A O 1
ATOM 741 N N . PRO A 1 92 ? -9.944 -6.961 4.595 1.00 87.00 92 PRO A N 1
ATOM 742 C CA . PRO A 1 92 ? -9.411 -8.301 4.423 1.00 87.00 92 PRO A CA 1
ATOM 743 C C . PRO A 1 92 ? -8.883 -8.508 2.992 1.00 87.00 92 PRO A C 1
ATOM 745 O O . PRO A 1 92 ? -9.379 -7.900 2.037 1.00 87.00 92 PRO A O 1
ATOM 748 N N . ALA A 1 93 ? -7.866 -9.360 2.843 1.00 84.69 93 ALA A N 1
ATOM 749 C CA . ALA A 1 93 ? -7.338 -9.773 1.539 1.00 84.69 93 ALA A CA 1
ATOM 750 C C . ALA A 1 93 ? -8.342 -10.651 0.779 1.00 84.69 93 ALA A C 1
ATOM 752 O O . ALA A 1 93 ? -8.487 -10.532 -0.435 1.00 84.69 93 ALA A O 1
ATOM 753 N N . VAL A 1 94 ? -9.057 -11.499 1.519 1.00 82.62 94 VAL A N 1
ATOM 754 C CA . VAL A 1 94 ? -10.056 -12.451 1.022 1.00 82.62 94 VAL A CA 1
ATOM 755 C C . VAL A 1 94 ? -11.351 -12.329 1.824 1.00 82.62 94 VAL A C 1
ATOM 757 O O . VAL A 1 94 ? -11.382 -11.726 2.893 1.00 82.62 94 VAL A O 1
ATOM 760 N N . LYS A 1 95 ? -12.456 -12.877 1.319 1.00 83.81 95 LYS A N 1
ATOM 761 C CA . LYS A 1 95 ? -13.712 -12.901 2.077 1.00 83.81 95 LYS A CA 1
ATOM 762 C C . LYS A 1 95 ? -13.591 -13.886 3.243 1.00 83.81 95 LYS A C 1
ATOM 764 O O . LYS A 1 95 ? -13.216 -15.034 3.029 1.00 83.81 95 LYS A O 1
ATOM 769 N N . TYR A 1 96 ? -13.972 -13.453 4.443 1.00 84.25 96 TYR A N 1
ATOM 770 C CA . TYR A 1 96 ? -14.104 -14.332 5.606 1.00 84.25 96 TYR A CA 1
ATOM 771 C C . TYR A 1 96 ? -15.575 -14.459 6.000 1.00 84.25 96 TYR A C 1
ATOM 773 O O . TYR A 1 96 ? -16.229 -13.459 6.320 1.00 84.25 96 TYR A O 1
ATOM 781 N N . GLU A 1 97 ? -16.077 -15.692 5.994 1.00 86.06 97 GLU A N 1
ATOM 782 C CA . GLU A 1 97 ? -17.386 -16.037 6.552 1.00 86.06 97 GLU A CA 1
ATOM 783 C C . GLU A 1 97 ? -17.265 -16.229 8.068 1.00 86.06 97 GLU A C 1
ATOM 785 O O . GLU A 1 97 ? -16.290 -16.809 8.545 1.00 86.06 97 GLU A O 1
ATOM 790 N N . ASN A 1 98 ? -18.252 -15.751 8.832 1.00 84.19 98 ASN A N 1
ATOM 791 C CA . ASN A 1 98 ? -18.314 -15.913 10.294 1.00 84.19 98 ASN A CA 1
ATOM 792 C C . ASN A 1 98 ? -17.070 -15.405 11.054 1.00 84.19 98 ASN A C 1
ATOM 794 O O . ASN A 1 98 ? -16.658 -15.981 12.064 1.00 84.19 98 ASN A O 1
ATOM 798 N N . ALA A 1 99 ? -16.462 -14.316 10.580 1.00 83.62 99 ALA A N 1
ATOM 799 C CA . ALA A 1 99 ? -15.273 -13.746 11.201 1.00 83.62 99 ALA A CA 1
ATOM 800 C C . ALA A 1 99 ? -15.555 -13.248 12.632 1.00 83.62 99 ALA A C 1
ATOM 802 O O . ALA A 1 99 ? -16.528 -12.530 12.896 1.00 83.62 99 ALA A O 1
ATOM 803 N N . LYS A 1 100 ? -14.651 -13.586 13.556 1.00 83.88 100 LYS A N 1
ATOM 804 C CA . LYS A 1 100 ? -14.692 -13.127 14.946 1.00 83.88 100 LYS A CA 1
ATOM 805 C C . LYS A 1 100 ? -13.645 -12.045 15.173 1.00 83.88 100 LYS A C 1
ATOM 807 O O . LYS A 1 100 ? -12.468 -12.253 14.892 1.00 83.88 100 LYS A O 1
ATOM 812 N N . LEU A 1 101 ? -14.075 -10.913 15.722 1.00 82.75 101 LEU A N 1
ATOM 813 C CA . LEU A 1 101 ? -13.183 -9.842 16.146 1.00 82.75 101 LEU A CA 1
ATOM 814 C C . LEU A 1 101 ? -13.121 -9.794 17.675 1.00 82.75 101 LEU A C 1
ATOM 816 O O . LEU A 1 101 ? -14.152 -9.661 18.345 1.00 82.75 101 LEU A O 1
ATOM 820 N N . GLU A 1 102 ? -11.904 -9.853 18.212 1.00 83.56 102 GLU A N 1
ATOM 821 C CA . GLU A 1 102 ? -11.634 -9.739 19.643 1.00 83.56 102 GLU A CA 1
ATOM 822 C C . GLU A 1 102 ? -10.670 -8.583 19.913 1.00 83.56 102 GLU A C 1
ATOM 824 O O . GLU A 1 102 ? -9.595 -8.500 19.325 1.00 83.56 102 GLU A O 1
ATOM 829 N N . VAL A 1 103 ? -11.063 -7.689 20.819 1.00 80.94 103 VAL A N 1
ATOM 830 C CA . VAL A 1 103 ? -10.218 -6.594 21.303 1.00 80.94 103 VAL A CA 1
ATOM 831 C C . VAL A 1 103 ? -9.827 -6.907 22.741 1.00 80.94 103 VAL A C 1
ATOM 833 O O . VAL A 1 103 ? -10.706 -7.075 23.590 1.00 80.94 103 VAL A O 1
ATOM 836 N N . LEU A 1 104 ? -8.520 -6.988 23.005 1.00 80.38 104 LEU A N 1
ATOM 837 C CA . LEU A 1 104 ? -7.951 -7.335 24.308 1.00 80.38 104 LEU A CA 1
ATOM 838 C C . LEU A 1 104 ? -7.192 -6.141 24.899 1.00 80.38 104 LEU A C 1
ATOM 840 O O . LEU A 1 104 ? -6.316 -5.574 24.246 1.00 80.38 104 LEU A O 1
ATOM 844 N N . ASP A 1 105 ? -7.489 -5.787 26.150 1.00 77.00 105 ASP A N 1
ATOM 845 C CA . ASP A 1 105 ? -6.658 -4.866 26.930 1.00 77.00 105 ASP A CA 1
ATOM 846 C C . ASP A 1 105 ? -5.553 -5.659 27.645 1.00 77.00 105 ASP A C 1
ATOM 84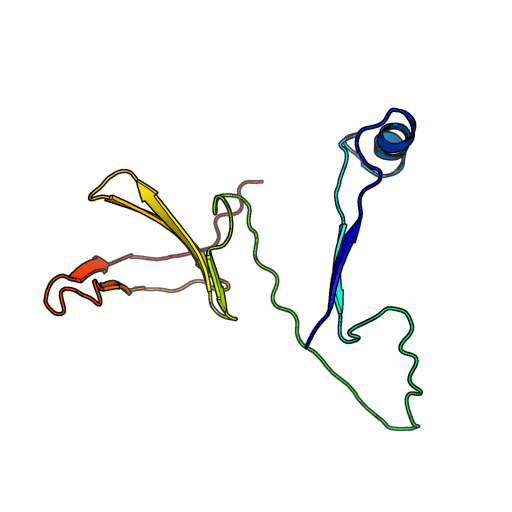8 O O . ASP A 1 105 ? -5.796 -6.354 28.632 1.00 77.00 105 ASP A O 1
ATOM 852 N N . LEU A 1 106 ? -4.313 -5.551 27.158 1.00 74.75 106 LEU A N 1
ATOM 853 C CA . LEU A 1 106 ? -3.171 -6.282 27.723 1.00 74.75 106 LEU A CA 1
ATOM 854 C C . LEU A 1 106 ? -2.834 -5.861 29.164 1.00 74.75 106 LEU A C 1
ATOM 856 O O . LEU A 1 106 ? -2.228 -6.643 29.895 1.00 74.75 106 LEU A O 1
ATOM 860 N N . LYS A 1 107 ? -3.234 -4.655 29.597 1.00 72.56 107 LYS A N 1
ATOM 861 C CA . LYS A 1 107 ? -3.024 -4.177 30.975 1.00 72.56 107 LYS A CA 1
ATOM 862 C C . LYS A 1 107 ? -4.130 -4.641 31.919 1.00 72.56 107 LYS A C 1
ATOM 864 O O . LYS A 1 107 ? -3.894 -4.803 33.112 1.00 72.56 107 LYS A O 1
ATOM 869 N N . LYS A 1 108 ? -5.332 -4.876 31.393 1.00 63.28 108 LYS A N 1
ATOM 870 C CA . LYS A 1 108 ? -6.482 -5.411 32.128 1.00 63.28 108 LYS A CA 1
ATOM 871 C C . LYS A 1 108 ? -6.893 -6.736 31.492 1.00 63.28 108 LYS A C 1
ATOM 873 O O . LYS A 1 108 ? -7.885 -6.779 30.771 1.00 63.28 108 LYS A O 1
ATOM 878 N N . ARG A 1 109 ? -6.168 -7.818 31.820 1.00 53.19 109 ARG A N 1
ATOM 879 C CA . ARG A 1 109 ? -6.356 -9.200 31.306 1.00 53.19 109 ARG A CA 1
ATOM 880 C C . ARG A 1 109 ? -7.812 -9.705 31.230 1.00 53.19 109 ARG A C 1
ATOM 882 O O . ARG A 1 109 ? -8.071 -10.645 30.492 1.00 53.19 109 ARG A O 1
ATOM 889 N N . ASN A 1 110 ? -8.754 -9.077 31.939 1.00 53.94 110 ASN A N 1
ATOM 890 C CA . ASN A 1 110 ? -10.153 -9.496 32.036 1.00 53.94 110 ASN A CA 1
ATOM 891 C C . ASN A 1 110 ? -11.164 -8.601 31.285 1.00 53.94 110 ASN A C 1
ATOM 893 O O . ASN A 1 110 ? -12.361 -8.869 31.360 1.00 53.94 110 ASN A O 1
ATOM 897 N N . LYS A 1 111 ? -10.745 -7.547 30.565 1.00 54.75 111 LYS A N 1
ATOM 898 C CA . LYS A 1 111 ? -11.657 -6.769 29.702 1.00 54.75 111 LYS A CA 1
ATOM 899 C C . LYS A 1 111 ? -11.419 -7.120 28.234 1.00 54.75 111 LYS A C 1
ATOM 901 O O . LYS A 1 111 ? -10.433 -6.695 27.638 1.00 54.75 111 LYS A O 1
ATOM 906 N N . SER A 1 112 ? -12.351 -7.881 27.659 1.00 55.94 112 SER A N 1
ATOM 907 C CA . SER A 1 112 ? -12.410 -8.145 26.220 1.00 55.94 112 SER A CA 1
ATOM 908 C C . SER A 1 112 ? -13.730 -7.639 25.650 1.00 55.94 112 SER A C 1
ATOM 910 O O . SER A 1 112 ? -14.787 -7.829 26.252 1.00 55.94 112 SER A O 1
ATOM 912 N N . ILE A 1 113 ? -13.669 -6.980 24.495 1.00 64.38 113 ILE A N 1
ATOM 913 C CA . ILE A 1 113 ? -14.860 -6.641 23.713 1.00 64.38 113 ILE A CA 1
ATOM 914 C C . ILE A 1 113 ? -14.880 -7.591 22.522 1.00 64.38 113 ILE A C 1
ATOM 916 O O . ILE A 1 113 ? -13.928 -7.643 21.741 1.00 64.38 113 ILE A O 1
ATOM 920 N N . ARG A 1 114 ? -15.964 -8.359 22.396 1.00 62.03 114 ARG A N 1
ATOM 921 C CA . ARG A 1 114 ? -16.176 -9.313 21.305 1.00 62.03 114 ARG A CA 1
ATOM 922 C C . ARG A 1 114 ? -17.296 -8.816 20.408 1.00 62.03 114 ARG A C 1
ATOM 924 O O . ARG A 1 114 ? -18.367 -8.459 20.895 1.00 62.03 114 ARG A O 1
ATOM 931 N N . ARG A 1 115 ? -17.063 -8.818 19.097 1.00 66.19 115 ARG A N 1
ATOM 932 C CA . ARG A 1 115 ? -18.114 -8.602 18.097 1.00 66.19 115 ARG A CA 1
ATOM 933 C C . ARG A 1 115 ? -18.058 -9.720 17.065 1.00 66.19 115 ARG A C 1
ATOM 935 O O . ARG A 1 115 ? -17.014 -9.964 16.465 1.00 66.19 115 ARG A O 1
ATOM 942 N N . ASN A 1 116 ? -19.195 -10.378 16.860 1.00 58.03 116 ASN A N 1
ATOM 943 C CA . ASN A 1 116 ? -19.365 -11.332 15.771 1.00 58.03 116 ASN A CA 1
ATOM 944 C C . ASN A 1 116 ? -19.713 -10.556 14.502 1.00 58.03 116 ASN A C 1
ATOM 946 O O . ASN A 1 116 ? -20.634 -9.737 14.513 1.00 58.03 116 ASN A O 1
ATOM 950 N N . CYS A 1 117 ? -18.986 -10.805 13.417 1.00 55.53 117 CYS A N 1
ATOM 951 C CA . CYS A 1 117 ? -19.292 -10.227 12.119 1.00 55.53 117 CYS A CA 1
ATOM 952 C C . CYS A 1 117 ? -19.803 -11.333 11.194 1.00 55.53 117 CYS A C 1
ATOM 954 O O . CYS A 1 117 ? -19.133 -12.347 11.019 1.00 55.53 117 CYS A O 1
ATOM 956 N N . LYS A 1 118 ? -20.993 -11.151 10.604 1.00 53.34 118 LYS A N 1
ATOM 957 C CA . LYS A 1 118 ? -21.588 -12.158 9.705 1.00 53.34 118 LYS A CA 1
ATOM 958 C C . LYS A 1 118 ? -20.696 -12.421 8.486 1.00 53.34 118 LYS A C 1
ATOM 960 O O . LYS A 1 118 ? -20.520 -13.566 8.096 1.00 53.34 118 LYS A O 1
ATOM 965 N N . SER A 1 119 ? -20.087 -11.373 7.936 1.00 49.91 119 SER A N 1
ATOM 966 C CA . SER A 1 119 ? -19.106 -11.476 6.855 1.00 49.91 119 SER A CA 1
ATOM 967 C C . SER A 1 119 ? -18.272 -10.200 6.781 1.00 49.91 119 SER A C 1
ATOM 969 O O . SER A 1 119 ? -18.838 -9.106 6.871 1.00 49.91 119 SER A O 1
ATOM 971 N N . ILE A 1 120 ? -16.966 -10.321 6.543 1.00 62.38 120 ILE A N 1
ATOM 972 C CA . ILE A 1 120 ? -16.100 -9.181 6.206 1.00 62.38 120 ILE A CA 1
ATOM 973 C C . ILE A 1 120 ? -15.575 -9.409 4.789 1.00 62.38 120 ILE A C 1
ATOM 975 O O . ILE A 1 120 ? -14.986 -10.449 4.490 1.00 62.38 120 ILE A O 1
ATOM 979 N N . SER A 1 121 ? -15.824 -8.450 3.901 1.00 59.41 121 SER A N 1
ATOM 980 C CA . SER A 1 121 ? -15.472 -8.517 2.483 1.00 59.41 121 SER A CA 1
ATOM 981 C C . SER A 1 121 ? -14.948 -7.170 1.989 1.00 59.41 121 SER A C 1
ATOM 983 O O . SER A 1 121 ? -15.262 -6.120 2.557 1.00 59.41 121 SER A O 1
ATOM 985 N N . ARG A 1 122 ? -14.159 -7.191 0.907 1.00 60.59 122 ARG A N 1
ATOM 986 C CA . ARG A 1 122 ? -13.830 -5.972 0.157 1.00 60.59 122 ARG A CA 1
ATOM 987 C C . ARG A 1 122 ? -15.118 -5.397 -0.433 1.00 60.59 122 ARG A C 1
ATOM 989 O O . ARG A 1 122 ? -15.742 -6.030 -1.280 1.00 60.59 122 ARG A O 1
ATOM 996 N N . ARG A 1 123 ? -15.491 -4.182 -0.025 1.00 48.28 123 ARG A N 1
ATOM 997 C CA . ARG A 1 123 ? -16.434 -3.349 -0.781 1.00 48.28 123 ARG A CA 1
ATOM 998 C C . ARG A 1 123 ? -15.630 -2.389 -1.650 1.00 48.28 123 ARG A C 1
ATOM 1000 O O . ARG A 1 123 ? -15.031 -1.450 -1.137 1.00 48.28 123 ARG A O 1
ATOM 1007 N N . TYR A 1 124 ? -15.604 -2.653 -2.952 1.00 37.00 124 TYR A N 1
ATOM 1008 C CA . TYR A 1 124 ? -15.151 -1.684 -3.943 1.00 37.00 124 TYR A CA 1
ATOM 1009 C C . TYR A 1 124 ? -16.290 -0.688 -4.163 1.00 37.00 124 TYR A C 1
ATOM 1011 O O . TYR A 1 124 ? -17.379 -1.086 -4.564 1.00 37.00 124 TYR A O 1
ATOM 1019 N N . ILE A 1 125 ? -16.063 0.585 -3.851 1.00 31.88 125 ILE A N 1
ATOM 1020 C CA . ILE A 1 125 ? -16.908 1.672 -4.352 1.00 31.88 125 ILE A CA 1
ATOM 1021 C C . ILE A 1 125 ? -16.175 2.181 -5.592 1.00 31.88 125 ILE A C 1
ATOM 1023 O O . ILE A 1 125 ? -15.074 2.723 -5.454 1.00 31.88 125 ILE A O 1
ATOM 1027 N N . SER A 1 126 ? -16.731 1.885 -6.770 1.00 32.50 126 SER A N 1
ATOM 1028 C CA . SER A 1 126 ? -16.328 2.454 -8.063 1.00 32.50 126 SER A CA 1
ATOM 1029 C C . SER A 1 126 ? -16.701 3.926 -8.132 1.00 32.50 126 SER A C 1
ATOM 1031 O O . SER A 1 126 ? -17.866 4.213 -7.772 1.00 32.50 126 SER A O 1
#